Protein AF-A0A972MCV6-F1 (afdb_monomer_lite)

Structure (mmCIF, N/CA/C/O backbone):
data_AF-A0A972MCV6-F1
#
_entry.id   AF-A0A972MCV6-F1
#
loop_
_atom_site.group_PDB
_atom_site.id
_atom_site.type_symbol
_atom_site.label_atom_id
_atom_site.label_alt_id
_atom_site.label_comp_id
_atom_site.label_asym_id
_atom_site.label_entity_id
_atom_site.label_seq_id
_atom_site.pdbx_PDB_ins_code
_atom_site.Cartn_x
_atom_site.Cartn_y
_atom_site.Cartn_z
_atom_site.occupancy
_atom_site.B_iso_or_equiv
_atom_site.auth_seq_id
_atom_site.auth_comp_id
_atom_site.auth_asym_id
_atom_site.auth_atom_id
_atom_site.pdbx_PDB_model_num
ATOM 1 N N . MET A 1 1 ? -36.114 -15.690 58.632 1.00 42.78 1 MET A N 1
ATOM 2 C CA . MET A 1 1 ? -35.950 -15.654 57.166 1.00 42.78 1 MET A CA 1
ATOM 3 C C . MET A 1 1 ? -34.659 -14.897 56.903 1.00 42.7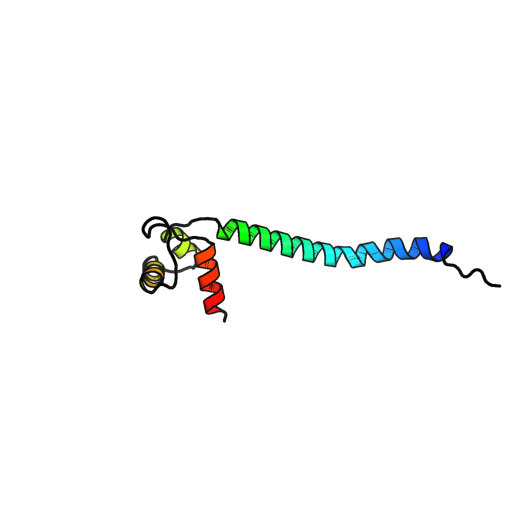8 1 MET A C 1
ATOM 5 O O . MET A 1 1 ? -34.604 -13.705 57.186 1.00 42.78 1 MET A O 1
ATOM 9 N N . GLU A 1 2 ? -33.596 -15.628 56.567 1.00 49.25 2 GLU A N 1
ATOM 10 C CA . GLU A 1 2 ? -32.243 -15.100 56.355 1.00 49.25 2 GLU A CA 1
ATOM 11 C C . GLU A 1 2 ? -32.259 -13.977 55.315 1.00 49.25 2 GLU A C 1
ATOM 13 O O . GLU A 1 2 ? -32.692 -14.170 54.181 1.00 49.25 2 GLU A O 1
ATOM 18 N N . LYS A 1 3 ? -31.789 -12.788 55.701 1.00 46.62 3 LYS A N 1
ATOM 19 C CA . LYS A 1 3 ? -31.396 -11.752 54.746 1.00 46.62 3 LYS A CA 1
ATOM 20 C C . LYS A 1 3 ? -29.957 -12.057 54.345 1.00 46.62 3 LYS A C 1
ATOM 22 O O . LYS A 1 3 ? -29.037 -11.477 54.906 1.00 46.62 3 LYS A O 1
ATOM 27 N N . THR A 1 4 ? -29.756 -13.008 53.440 1.00 49.22 4 THR A N 1
ATOM 28 C CA . THR A 1 4 ? -28.427 -13.290 52.885 1.00 49.22 4 THR A CA 1
ATOM 29 C C . THR A 1 4 ? -27.885 -12.049 52.174 1.00 49.22 4 THR A C 1
ATOM 31 O O . THR A 1 4 ? -28.360 -11.668 51.106 1.00 49.22 4 THR A O 1
ATOM 34 N N . ASP A 1 5 ? -26.942 -11.382 52.840 1.00 54.88 5 ASP A N 1
ATOM 35 C CA . ASP A 1 5 ? -25.606 -10.980 52.369 1.00 54.88 5 ASP A CA 1
ATOM 36 C C . ASP A 1 5 ? -25.416 -10.328 50.984 1.00 54.88 5 ASP A C 1
ATOM 38 O O . ASP A 1 5 ? -24.286 -10.202 50.516 1.00 54.88 5 ASP A O 1
ATOM 42 N N . LEU A 1 6 ? -26.453 -9.809 50.320 1.00 49.22 6 LEU A N 1
ATOM 43 C CA . LEU A 1 6 ? -26.255 -9.066 49.064 1.00 49.22 6 LEU A CA 1
ATOM 44 C C . LEU A 1 6 ? -25.502 -7.737 49.275 1.00 49.22 6 LEU A C 1
ATOM 46 O O . LEU A 1 6 ? -24.726 -7.304 48.422 1.00 49.22 6 LEU A O 1
ATOM 50 N N . GLU A 1 7 ? -25.716 -7.085 50.420 1.00 53.66 7 GLU A N 1
ATOM 51 C CA . GLU A 1 7 ? -25.011 -5.856 50.815 1.00 53.66 7 GLU A CA 1
ATOM 52 C C . GLU A 1 7 ? -23.550 -6.134 51.206 1.00 53.66 7 GLU A C 1
ATOM 54 O O . GLU A 1 7 ? -22.670 -5.331 50.891 1.00 53.66 7 GLU A O 1
ATOM 59 N N . ALA A 1 8 ? -23.277 -7.296 51.810 1.00 55.53 8 ALA A N 1
ATOM 60 C CA . ALA A 1 8 ? -21.937 -7.720 52.215 1.00 55.53 8 ALA A CA 1
ATOM 61 C C . ALA A 1 8 ? -21.040 -8.100 51.019 1.00 55.53 8 ALA A C 1
ATOM 63 O O . ALA A 1 8 ? -19.818 -8.028 51.120 1.00 55.53 8 ALA A O 1
ATOM 64 N N . LEU A 1 9 ? -21.631 -8.439 49.865 1.00 49.41 9 LEU A N 1
ATOM 65 C CA . LEU A 1 9 ? -20.918 -8.799 48.631 1.00 49.41 9 LEU A CA 1
ATOM 66 C C . LEU A 1 9 ? -20.492 -7.592 47.772 1.00 49.41 9 LEU A C 1
ATOM 68 O O . LEU A 1 9 ? -19.543 -7.697 46.992 1.00 49.41 9 LEU A O 1
ATOM 72 N N . LYS A 1 10 ? -21.127 -6.420 47.922 1.00 50.62 10 LYS A N 1
ATOM 73 C CA . LYS A 1 10 ? -20.789 -5.195 47.162 1.00 50.62 10 LYS A CA 1
ATOM 74 C C . LYS A 1 10 ? -19.302 -4.783 47.220 1.00 50.62 10 LYS A C 1
ATOM 76 O O . LYS A 1 10 ? -18.762 -4.435 46.163 1.00 50.62 10 LYS A O 1
ATOM 81 N N . PRO A 1 11 ? -18.606 -4.812 48.376 1.00 54.69 11 PRO A N 1
ATOM 82 C CA . PRO A 1 11 ? -17.185 -4.463 48.437 1.00 54.69 11 PRO A CA 1
ATOM 83 C C . PRO A 1 11 ? -16.256 -5.498 47.784 1.00 54.69 11 PRO A C 1
ATOM 85 O O . PRO A 1 11 ? -15.132 -5.139 47.451 1.00 54.69 11 PRO A O 1
ATOM 88 N N . PHE A 1 12 ? -16.707 -6.735 47.541 1.00 53.00 12 PHE A N 1
ATOM 89 C CA . PHE A 1 12 ? -15.905 -7.791 46.903 1.00 53.00 12 PHE A CA 1
ATOM 90 C C . PHE A 1 12 ? -16.026 -7.808 45.372 1.00 53.00 12 PHE A C 1
ATOM 92 O O . PHE A 1 12 ? -15.098 -8.224 44.682 1.00 53.00 12 PHE A O 1
ATOM 99 N N . VAL A 1 13 ? -17.127 -7.293 44.816 1.00 50.00 13 VAL A N 1
ATOM 100 C CA . VAL A 1 13 ? -17.349 -7.233 43.358 1.00 50.00 13 VAL A CA 1
ATOM 101 C C . VAL A 1 13 ? -16.522 -6.117 42.697 1.00 50.00 13 VAL A C 1
ATOM 103 O O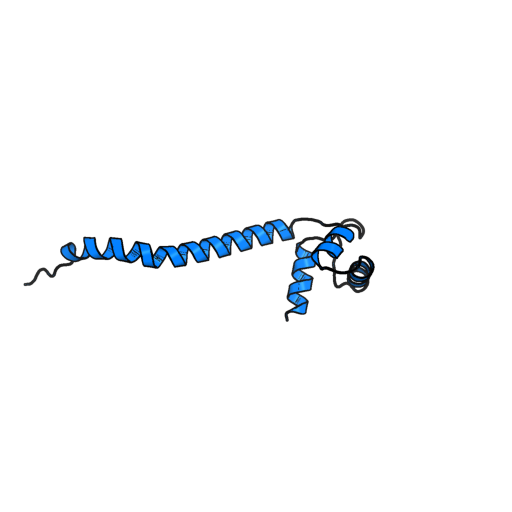 . VAL A 1 13 ? -15.957 -6.298 41.621 1.00 50.00 13 VAL A O 1
ATOM 106 N N . LYS A 1 14 ? -16.381 -4.957 43.350 1.00 48.44 14 LYS A N 1
ATOM 107 C CA . LYS A 1 14 ? -15.662 -3.787 42.800 1.00 48.44 14 LYS A CA 1
ATOM 108 C C . LYS A 1 14 ? -14.149 -4.008 42.563 1.00 48.44 14 LYS A C 1
ATOM 110 O O . LYS A 1 14 ? -13.648 -3.525 41.545 1.00 48.44 14 LYS A O 1
ATOM 115 N N . PRO A 1 15 ? -13.406 -4.700 43.453 1.00 50.88 15 PRO A N 1
ATOM 116 C CA . PRO A 1 15 ? -11.983 -4.983 43.269 1.00 50.88 15 PRO A CA 1
ATOM 117 C C . PRO A 1 15 ? -11.708 -6.079 42.237 1.00 50.88 15 PRO A C 1
ATOM 119 O O . PRO A 1 15 ? -10.676 -6.006 41.582 1.00 50.88 15 PRO A O 1
ATOM 122 N N . LEU A 1 16 ? -12.611 -7.055 42.063 1.00 50.22 16 LEU A N 1
ATOM 123 C CA . LEU A 1 16 ? -12.434 -8.159 41.107 1.00 50.22 16 LEU A CA 1
ATOM 124 C C . LEU A 1 16 ? -12.656 -7.743 39.645 1.00 50.22 16 LEU A C 1
ATOM 126 O O . LEU A 1 16 ? -12.037 -8.308 38.748 1.00 50.22 16 LEU A O 1
ATOM 130 N N . LEU A 1 17 ? -13.495 -6.735 39.393 1.00 47.69 17 LEU A N 1
ATOM 131 C CA . LEU A 1 17 ? -13.782 -6.267 38.033 1.00 47.69 17 LEU A CA 1
ATOM 132 C C . LEU A 1 17 ? -12.604 -5.481 37.421 1.00 47.69 17 LEU A C 1
ATOM 134 O O . LEU A 1 17 ? -12.308 -5.636 36.241 1.00 47.69 17 LEU A O 1
ATOM 138 N N . LYS A 1 18 ? -11.865 -4.683 38.205 1.00 50.06 18 LYS A N 1
ATOM 139 C CA . LYS A 1 18 ? -10.718 -3.898 37.696 1.00 50.06 18 LYS A CA 1
ATOM 140 C C . LYS A 1 18 ? -9.611 -4.735 37.019 1.00 50.06 18 LYS A C 1
ATOM 142 O O . LYS A 1 18 ? -9.224 -4.367 35.911 1.00 50.06 18 LYS A O 1
ATOM 147 N N . PRO A 1 19 ? -9.087 -5.822 37.620 1.00 51.38 19 PRO A N 1
ATOM 148 C CA . PRO A 1 19 ? -8.040 -6.631 37.001 1.00 51.38 19 PRO A CA 1
ATOM 149 C C . PRO A 1 19 ? -8.561 -7.527 35.872 1.00 51.38 19 PRO A C 1
ATOM 151 O O . PRO A 1 19 ? -7.779 -7.873 34.995 1.00 51.38 19 PRO A O 1
ATOM 154 N N . LEU A 1 20 ? -9.855 -7.872 35.856 1.00 51.84 20 LEU A N 1
ATOM 155 C CA . LEU A 1 20 ? -10.440 -8.701 34.797 1.00 51.84 20 LEU A CA 1
ATOM 156 C C . LEU A 1 20 ? -10.769 -7.885 33.532 1.00 51.84 20 LEU A C 1
ATOM 158 O O . LEU A 1 20 ? -10.610 -8.382 32.422 1.00 51.84 20 LEU A O 1
ATOM 162 N N . PHE A 1 21 ? -11.160 -6.612 33.682 1.00 50.78 21 PHE A N 1
ATOM 163 C CA . PHE A 1 21 ? -11.452 -5.721 32.553 1.00 50.78 21 PHE A CA 1
ATOM 164 C C . PHE A 1 21 ? -10.231 -4.984 32.001 1.00 50.78 21 PHE A C 1
ATOM 166 O O . PHE A 1 21 ? -10.239 -4.624 30.830 1.00 50.78 21 PHE A O 1
ATOM 173 N N . ALA A 1 22 ? -9.181 -4.747 32.792 1.00 59.81 22 ALA A N 1
ATOM 174 C CA . ALA A 1 22 ? -8.014 -4.003 32.313 1.00 59.81 22 ALA A CA 1
ATOM 175 C C . ALA A 1 22 ? -7.294 -4.673 31.119 1.00 59.81 22 ALA A C 1
ATOM 177 O O . ALA A 1 22 ? -6.957 -3.952 30.180 1.00 59.81 22 ALA A O 1
ATOM 178 N N . PRO A 1 23 ? -7.090 -6.007 31.086 1.00 60.47 23 PRO A N 1
ATOM 179 C CA . PRO A 1 23 ? -6.525 -6.684 29.920 1.00 60.47 23 PRO A CA 1
ATOM 180 C C . PRO A 1 23 ? -7.446 -6.600 28.701 1.00 60.47 23 PRO A C 1
ATOM 182 O O . PRO A 1 23 ? -6.981 -6.247 27.627 1.00 60.47 23 PRO A O 1
ATOM 185 N N . ILE A 1 24 ? -8.749 -6.838 28.880 1.00 65.94 24 ILE A N 1
ATOM 186 C CA . ILE A 1 24 ? -9.743 -6.805 27.794 1.00 65.94 24 ILE A CA 1
ATOM 187 C C . ILE A 1 24 ? -9.822 -5.401 27.183 1.00 65.94 24 ILE A C 1
ATOM 189 O O . ILE A 1 24 ? -9.690 -5.244 25.978 1.00 65.94 24 ILE A O 1
ATOM 193 N N . ILE A 1 25 ? -9.947 -4.366 28.018 1.00 61.16 25 ILE A N 1
ATOM 194 C CA . ILE A 1 25 ? -9.973 -2.966 27.575 1.00 61.16 25 ILE A CA 1
ATOM 195 C C . ILE A 1 25 ? -8.657 -2.596 26.880 1.00 61.16 25 ILE A C 1
ATOM 197 O O . ILE A 1 25 ? -8.672 -1.889 25.878 1.00 61.16 25 ILE A O 1
ATOM 201 N N . LYS A 1 26 ? -7.513 -3.071 27.385 1.00 61.06 26 LYS A N 1
ATOM 202 C CA . LYS A 1 26 ? -6.206 -2.802 26.778 1.00 61.06 26 LYS A CA 1
ATOM 203 C C . LYS A 1 26 ? -6.077 -3.439 25.395 1.00 61.06 26 LYS A C 1
ATOM 205 O O . LYS A 1 26 ? -5.564 -2.778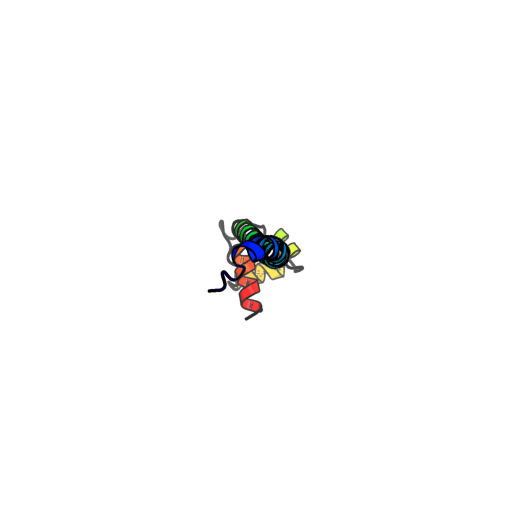 24.500 1.00 61.06 26 LYS A O 1
ATOM 210 N N . GLU A 1 27 ? -6.522 -4.680 25.224 1.00 67.06 27 GLU A N 1
ATOM 211 C CA . GLU A 1 27 ? -6.521 -5.350 23.919 1.00 67.06 27 GLU A CA 1
ATOM 212 C C . GLU A 1 27 ? -7.498 -4.671 22.949 1.00 67.06 27 GLU A C 1
ATOM 214 O O . GLU A 1 27 ? -7.080 -4.291 21.861 1.00 67.06 27 GLU A O 1
ATOM 219 N N . SER A 1 28 ? -8.728 -4.352 23.366 1.00 60.75 28 SER A N 1
ATOM 220 C CA . SER A 1 28 ? -9.678 -3.626 22.508 1.00 60.75 28 SER A CA 1
ATOM 221 C C . SER A 1 28 ? -9.184 -2.229 22.108 1.00 60.75 28 SER A C 1
ATOM 223 O O . SER A 1 28 ? -9.369 -1.807 20.971 1.00 60.75 28 SER A O 1
ATOM 225 N N . ILE A 1 29 ? -8.518 -1.495 23.008 1.00 64.69 29 ILE A N 1
ATOM 226 C CA . ILE A 1 29 ? -7.903 -0.201 22.666 1.00 64.69 29 ILE A CA 1
ATOM 227 C C . ILE A 1 29 ? -6.765 -0.389 21.656 1.00 64.69 29 ILE A C 1
ATOM 229 O O . ILE A 1 29 ? -6.637 0.423 20.745 1.00 64.69 29 ILE A O 1
ATOM 233 N N . LYS A 1 30 ? -5.941 -1.438 21.790 1.00 62.06 30 LYS A N 1
ATOM 234 C CA . LYS A 1 30 ? -4.886 -1.730 20.809 1.00 62.06 30 LYS A CA 1
ATOM 235 C C . LYS A 1 30 ? -5.468 -2.056 19.440 1.00 62.06 30 LYS A C 1
ATOM 237 O O . LYS A 1 30 ? -4.967 -1.524 18.462 1.00 62.06 30 LYS A O 1
ATOM 242 N N . GLU A 1 31 ? -6.506 -2.886 19.371 1.00 69.94 31 GLU A N 1
ATOM 243 C CA . GLU A 1 31 ? -7.181 -3.228 18.113 1.00 69.94 31 GLU A CA 1
ATOM 244 C C . GLU A 1 31 ? -7.709 -1.973 17.414 1.00 69.94 31 GLU A C 1
ATOM 246 O O . GLU A 1 31 ? -7.403 -1.746 16.247 1.00 69.94 31 GLU A O 1
ATOM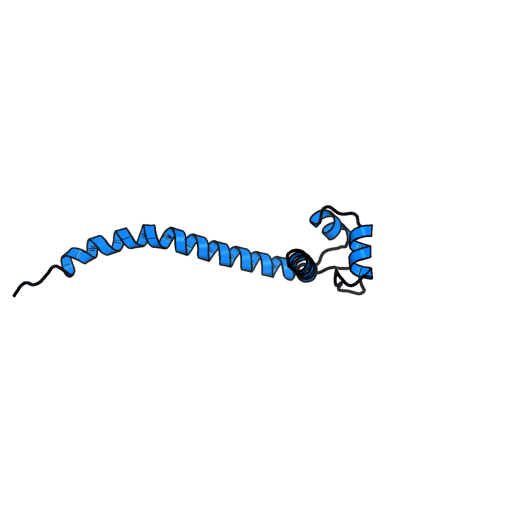 251 N N . VAL A 1 32 ? -8.399 -1.098 18.154 1.00 73.25 32 VAL A N 1
ATOM 252 C CA . VAL A 1 32 ? -8.898 0.177 17.619 1.00 73.25 32 VAL A CA 1
ATOM 253 C C . VAL A 1 32 ? -7.752 1.089 17.172 1.00 73.25 32 VAL A C 1
ATOM 255 O O . VAL A 1 32 ? -7.845 1.726 16.126 1.00 73.25 32 VAL A O 1
ATOM 258 N N . LEU A 1 33 ? -6.653 1.170 17.930 1.00 64.75 33 LEU A N 1
ATOM 259 C CA . LEU A 1 33 ? -5.484 1.963 17.533 1.00 64.75 33 LEU A CA 1
ATOM 260 C C . LEU A 1 33 ? -4.832 1.419 16.256 1.00 64.75 33 LEU A C 1
ATOM 262 O O . LEU A 1 33 ? -4.527 2.212 15.368 1.00 64.75 33 LEU A O 1
ATOM 266 N N . LEU A 1 34 ? -4.675 0.098 16.138 1.00 77.50 34 LEU A N 1
ATOM 267 C CA . LEU A 1 34 ? -4.158 -0.558 14.935 1.00 77.50 34 LEU A CA 1
ATOM 268 C C . LEU A 1 34 ? -5.073 -0.313 13.731 1.00 77.50 34 LEU A C 1
ATOM 270 O O . LEU A 1 34 ? -4.588 -0.049 12.634 1.00 77.50 34 LEU A O 1
ATOM 274 N N . GLU A 1 35 ? -6.390 -0.349 13.928 1.00 78.00 35 GLU A N 1
ATOM 275 C CA . GLU A 1 35 ? -7.365 -0.058 12.878 1.00 78.00 35 GLU A CA 1
ATOM 276 C C . GLU A 1 35 ? -7.297 1.409 12.426 1.00 78.00 35 GLU A C 1
ATOM 278 O O . GLU A 1 35 ? -7.270 1.686 11.228 1.00 78.00 35 GLU A O 1
ATOM 283 N N . ILE A 1 36 ? -7.165 2.353 13.363 1.00 81.38 36 ILE A N 1
ATOM 284 C CA . ILE A 1 36 ? -6.969 3.777 13.053 1.00 81.38 36 ILE A CA 1
ATOM 285 C C . ILE A 1 36 ? -5.643 4.003 12.315 1.00 81.38 36 ILE A C 1
ATOM 287 O O . ILE A 1 36 ? -5.582 4.800 11.376 1.00 81.38 36 ILE A O 1
ATOM 291 N N . GLU A 1 37 ? -4.561 3.345 12.733 1.00 85.69 37 GLU A N 1
ATOM 292 C CA . GLU A 1 37 ? -3.262 3.427 12.060 1.00 85.69 37 GLU A CA 1
ATOM 293 C C . GLU A 1 37 ? -3.328 2.846 10.649 1.00 85.69 37 GLU A C 1
ATOM 295 O O . GLU A 1 37 ? -2.845 3.484 9.710 1.00 85.69 37 GLU A O 1
ATOM 300 N N . LYS A 1 38 ? -4.009 1.709 10.475 1.00 82.94 38 LYS A N 1
ATOM 301 C CA . LYS A 1 38 ? -4.296 1.121 9.166 1.00 82.94 38 LYS A CA 1
ATOM 302 C C . LYS A 1 38 ? -5.088 2.089 8.294 1.00 82.94 38 LYS A C 1
ATOM 304 O O . LYS A 1 38 ? -4.684 2.358 7.169 1.00 82.94 38 LYS A O 1
ATOM 309 N N . GLU A 1 39 ? -6.163 2.681 8.808 1.00 86.38 39 GLU A N 1
ATOM 310 C CA . GLU A 1 39 ? -6.982 3.634 8.054 1.00 86.38 39 GLU A CA 1
ATOM 311 C C . GLU A 1 39 ? -6.172 4.874 7.635 1.00 86.38 39 GLU A C 1
ATOM 313 O O . GLU A 1 39 ? -6.283 5.357 6.503 1.00 86.38 39 GLU A O 1
ATOM 318 N N . LYS A 1 40 ? -5.315 5.385 8.528 1.00 87.75 40 LYS A N 1
ATOM 319 C CA . LYS A 1 40 ? -4.394 6.489 8.222 1.00 87.75 40 LYS A CA 1
ATOM 320 C C . LYS A 1 40 ? -3.359 6.098 7.175 1.00 87.75 40 LYS A C 1
ATOM 322 O O . LYS A 1 40 ? -3.057 6.914 6.307 1.00 87.75 40 LYS A O 1
ATOM 327 N N . PHE A 1 41 ? -2.798 4.895 7.253 1.00 89.69 41 PHE A N 1
ATOM 328 C CA . PHE A 1 41 ? -1.859 4.378 6.261 1.00 89.69 41 PHE A CA 1
ATOM 329 C C . PHE A 1 41 ? -2.531 4.236 4.894 1.00 89.69 41 PHE A C 1
ATOM 331 O O . PHE A 1 41 ? -2.009 4.725 3.896 1.00 89.69 41 PHE A O 1
ATOM 338 N N . GLU A 1 42 ? -3.731 3.655 4.843 1.00 90.88 42 GLU A N 1
ATOM 339 C CA . GLU A 1 42 ? -4.443 3.397 3.593 1.00 90.88 42 GLU A CA 1
ATOM 340 C C . GLU A 1 42 ? -4.751 4.664 2.783 1.00 90.88 42 GLU A C 1
ATOM 342 O O . GLU A 1 42 ? -4.792 4.615 1.549 1.00 90.88 42 GLU A O 1
ATOM 347 N N . LYS A 1 43 ? -4.943 5.794 3.473 1.00 89.94 43 LYS A N 1
ATOM 348 C CA . LYS A 1 43 ? -5.208 7.113 2.878 1.00 89.94 43 LYS A CA 1
ATOM 349 C C . LYS A 1 43 ? -3.952 7.839 2.388 1.00 89.94 43 LYS A C 1
ATOM 351 O O . LYS A 1 43 ? -4.084 8.822 1.661 1.00 89.94 43 LYS A O 1
ATOM 356 N N . GLN A 1 44 ? -2.758 7.398 2.780 1.00 92.25 44 GLN A N 1
ATOM 357 C CA . GLN A 1 44 ? -1.506 7.997 2.322 1.00 92.25 44 GLN A CA 1
ATOM 358 C C . GLN A 1 44 ? -1.170 7.560 0.897 1.00 92.25 44 GLN A C 1
ATOM 360 O O . GLN A 1 44 ? -1.606 6.509 0.419 1.00 92.25 44 GLN A O 1
ATOM 365 N N . THR A 1 45 ? -0.385 8.388 0.213 1.00 93.88 45 THR A N 1
ATOM 366 C CA . THR A 1 45 ? 0.167 8.101 -1.107 1.00 93.88 45 THR A CA 1
ATOM 367 C C . THR A 1 45 ? 1.683 8.066 -1.041 1.00 93.88 45 THR A C 1
ATOM 369 O O . THR A 1 45 ? 2.307 8.869 -0.356 1.00 93.88 45 THR A O 1
ATOM 372 N N . PHE A 1 46 ? 2.257 7.137 -1.793 1.00 94.00 46 PHE A N 1
ATOM 373 C CA . PHE A 1 46 ? 3.679 6.846 -1.815 1.00 94.00 46 PHE A CA 1
ATOM 374 C C . PHE A 1 46 ? 4.176 6.820 -3.256 1.00 94.00 46 PHE A C 1
ATOM 376 O O . PHE A 1 46 ? 3.478 6.400 -4.184 1.00 94.00 46 PHE A O 1
ATOM 383 N N . THR A 1 47 ? 5.401 7.271 -3.457 1.00 95.12 47 THR A N 1
ATOM 384 C CA . THR A 1 47 ? 6.139 7.104 -4.703 1.00 95.12 47 THR A CA 1
ATOM 385 C C . THR A 1 47 ? 6.576 5.650 -4.871 1.00 95.12 47 THR A C 1
ATOM 387 O O . THR A 1 47 ? 6.703 4.889 -3.912 1.00 95.12 47 THR A O 1
ATOM 390 N N . LYS A 1 48 ? 6.888 5.253 -6.108 1.00 94.44 48 LYS A N 1
ATOM 391 C CA . LYS A 1 48 ? 7.454 3.922 -6.390 1.00 94.44 48 LYS A CA 1
ATOM 392 C C . LYS A 1 48 ? 8.728 3.618 -5.591 1.00 94.44 48 LYS A C 1
ATOM 394 O O . LYS A 1 48 ? 8.958 2.459 -5.264 1.00 94.44 48 LYS A O 1
ATOM 399 N N . THR A 1 49 ? 9.546 4.631 -5.301 1.00 94.75 49 THR A N 1
ATOM 400 C CA . THR A 1 49 ? 10.778 4.474 -4.515 1.00 94.75 49 THR A CA 1
ATOM 401 C C . THR A 1 49 ? 10.460 4.145 -3.062 1.00 94.75 49 THR A C 1
ATOM 403 O O . THR A 1 49 ? 10.961 3.149 -2.556 1.00 94.75 49 THR A O 1
ATOM 406 N N . GLU A 1 50 ? 9.558 4.899 -2.431 1.00 95.12 50 GLU A N 1
ATOM 407 C CA . GLU A 1 50 ? 9.135 4.640 -1.047 1.00 95.12 50 GLU A CA 1
ATOM 408 C C . GLU A 1 50 ? 8.495 3.253 -0.914 1.00 95.12 50 GLU A C 1
ATOM 410 O O . GLU A 1 50 ? 8.804 2.509 0.011 1.00 95.12 50 GLU A O 1
ATOM 415 N N . VAL A 1 51 ? 7.664 2.844 -1.880 1.00 94.19 51 VAL A N 1
ATOM 416 C CA . VAL A 1 51 ? 7.089 1.489 -1.886 1.00 94.19 51 VAL A CA 1
ATOM 417 C C . VAL A 1 51 ? 8.166 0.414 -2.045 1.00 94.19 51 VAL A C 1
ATOM 419 O O . VAL A 1 51 ? 8.106 -0.616 -1.379 1.00 94.19 51 VAL A O 1
ATOM 422 N N . ALA A 1 52 ? 9.174 0.637 -2.890 1.00 93.69 52 ALA A N 1
ATOM 423 C CA . ALA A 1 52 ? 10.282 -0.303 -3.046 1.00 93.69 52 ALA A CA 1
ATOM 424 C C . ALA A 1 52 ? 11.054 -0.493 -1.728 1.00 93.69 52 ALA A C 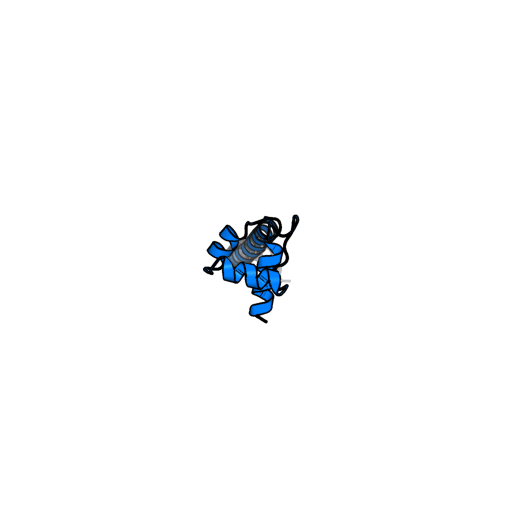1
ATOM 426 O O . ALA A 1 52 ? 11.366 -1.628 -1.363 1.00 93.69 52 ALA A O 1
ATOM 427 N N . GLU A 1 53 ? 11.287 0.596 -0.992 1.00 92.81 53 GLU A N 1
ATOM 428 C CA . GLU A 1 53 ? 11.906 0.574 0.336 1.00 92.81 53 GLU A CA 1
ATOM 429 C C . GLU A 1 53 ? 11.033 -0.174 1.354 1.00 92.81 53 GLU A C 1
ATOM 431 O O . GLU A 1 53 ? 11.523 -1.095 2.007 1.00 92.81 53 GLU A O 1
ATOM 436 N N . MET A 1 54 ? 9.732 0.136 1.431 1.00 91.88 54 MET A N 1
ATOM 437 C CA . MET A 1 54 ? 8.789 -0.534 2.342 1.00 91.88 54 MET A CA 1
ATOM 438 C C . MET A 1 54 ? 8.715 -2.044 2.111 1.00 91.88 54 MET A C 1
ATOM 440 O O . MET A 1 54 ? 8.670 -2.823 3.059 1.00 91.88 54 MET A O 1
ATOM 444 N N . MET A 1 55 ? 8.711 -2.468 0.846 1.00 90.06 55 MET A N 1
ATOM 445 C CA . MET A 1 55 ? 8.619 -3.882 0.479 1.00 90.06 55 MET A CA 1
ATOM 446 C C . MET A 1 55 ? 9.966 -4.613 0.557 1.00 90.06 55 MET A C 1
ATOM 448 O O . MET A 1 55 ? 10.006 -5.833 0.371 1.00 90.06 55 MET A O 1
ATOM 452 N N . ASN A 1 56 ? 11.067 -3.886 0.778 1.00 91.19 56 ASN A N 1
ATOM 453 C CA . ASN A 1 56 ? 12.432 -4.380 0.624 1.00 91.19 56 ASN A CA 1
ATOM 454 C C . ASN A 1 56 ? 12.641 -5.070 -0.746 1.00 91.19 56 ASN A C 1
ATOM 456 O O . ASN A 1 56 ? 13.070 -6.225 -0.847 1.00 91.19 56 ASN A O 1
ATOM 460 N N . LYS A 1 57 ? 12.250 -4.376 -1.824 1.00 93.81 57 LYS A N 1
ATOM 461 C CA . LYS A 1 57 ? 12.342 -4.827 -3.225 1.00 93.81 57 LYS A CA 1
ATOM 462 C C . LYS A 1 57 ? 12.964 -3.741 -4.105 1.00 93.81 57 LYS A C 1
ATOM 464 O O . LYS A 1 57 ? 13.179 -2.614 -3.683 1.00 93.81 57 LYS A O 1
ATOM 469 N N . SER A 1 58 ? 13.259 -4.076 -5.361 1.00 96.00 58 SER A N 1
ATOM 470 C CA . SER A 1 58 ? 13.774 -3.097 -6.324 1.00 96.00 58 SER A CA 1
ATOM 471 C C . SER A 1 58 ? 12.657 -2.240 -6.928 1.00 96.00 58 SER A C 1
ATOM 473 O O . SER A 1 58 ? 11.519 -2.684 -7.084 1.00 96.00 58 SER A O 1
ATOM 475 N N . TYR A 1 59 ? 13.004 -1.034 -7.382 1.00 94.50 59 TYR A N 1
ATOM 476 C CA . TYR A 1 59 ? 12.099 -0.166 -8.147 1.00 94.50 59 TYR A CA 1
ATOM 477 C C . TYR A 1 59 ? 11.475 -0.880 -9.364 1.00 94.50 59 TYR A C 1
ATOM 479 O O . TYR A 1 59 ? 10.290 -0.718 -9.672 1.00 94.50 59 TYR A O 1
ATOM 487 N N . ASN A 1 60 ? 12.266 -1.714 -10.047 1.00 96.69 60 ASN A N 1
ATOM 488 C CA . ASN A 1 60 ? 11.815 -2.483 -11.208 1.00 96.69 60 ASN A CA 1
ATOM 489 C C . ASN A 1 60 ? 10.795 -3.559 -10.825 1.00 96.69 60 ASN A C 1
ATOM 491 O O . ASN A 1 60 ? 9.868 -3.816 -11.591 1.00 96.69 60 ASN A O 1
ATOM 495 N N . TYR A 1 61 ? 10.932 -4.156 -9.639 1.00 94.31 61 TYR A N 1
ATOM 496 C CA . TYR A 1 61 ? 9.940 -5.085 -9.108 1.00 94.31 61 TYR A CA 1
ATOM 497 C C . TYR A 1 61 ? 8.593 -4.382 -8.901 1.00 94.31 61 TYR A C 1
ATOM 499 O O . TYR A 1 61 ? 7.584 -4.838 -9.434 1.00 94.31 61 TYR A O 1
ATOM 507 N N . VAL A 1 62 ? 8.584 -3.220 -8.236 1.00 94.25 62 VAL A N 1
ATOM 508 C CA . VAL A 1 62 ? 7.363 -2.412 -8.041 1.00 94.25 62 VAL A CA 1
ATOM 509 C C . VAL A 1 62 ? 6.754 -1.993 -9.383 1.00 94.25 62 VAL A C 1
ATOM 511 O O . VAL A 1 62 ? 5.549 -2.114 -9.590 1.00 94.25 62 VAL A O 1
ATOM 514 N N . THR A 1 63 ? 7.585 -1.586 -10.346 1.00 94.94 63 THR A N 1
ATOM 515 C CA . THR A 1 63 ? 7.131 -1.269 -11.710 1.00 94.94 63 THR A CA 1
ATOM 516 C C . THR A 1 63 ? 6.491 -2.481 -12.394 1.00 94.94 63 THR A C 1
ATOM 518 O O . THR A 1 63 ? 5.442 -2.351 -13.022 1.00 94.94 63 THR A O 1
ATOM 521 N N . SER A 1 64 ? 7.070 -3.676 -12.242 1.00 95.44 64 SER A N 1
ATOM 522 C CA . SER A 1 64 ? 6.469 -4.903 -12.766 1.00 95.44 64 SER A CA 1
ATOM 523 C C . SER A 1 64 ? 5.129 -5.222 -12.106 1.00 95.44 64 SER A C 1
ATOM 525 O O . SER A 1 64 ? 4.263 -5.758 -12.794 1.00 95.44 64 SER A O 1
ATOM 527 N N . LEU A 1 65 ? 4.957 -4.958 -10.808 1.00 93.75 65 LEU A N 1
ATOM 528 C CA . LEU A 1 65 ? 3.678 -5.178 -10.130 1.00 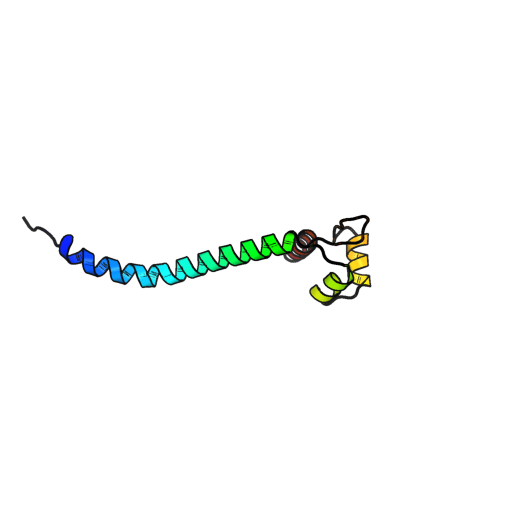93.75 65 LEU A CA 1
ATOM 529 C C . LEU A 1 65 ? 2.593 -4.254 -10.685 1.00 93.75 65 LEU A C 1
ATOM 531 O O . LEU A 1 65 ? 1.493 -4.720 -10.967 1.00 93.75 65 LEU A O 1
ATOM 535 N N . ILE A 1 66 ? 2.924 -2.982 -10.918 1.00 93.94 66 ILE A N 1
ATOM 536 C CA . ILE A 1 66 ? 2.007 -2.019 -11.539 1.00 93.94 66 ILE A CA 1
ATOM 537 C C . ILE A 1 66 ? 1.635 -2.461 -12.958 1.00 93.94 66 ILE A C 1
ATOM 539 O O . ILE A 1 66 ? 0.457 -2.560 -13.285 1.00 93.94 66 ILE A O 1
ATOM 543 N N . ASN A 1 67 ? 2.625 -2.797 -13.791 1.00 93.62 67 ASN A N 1
ATOM 544 C CA . ASN A 1 67 ? 2.387 -3.188 -15.185 1.00 93.62 67 ASN A CA 1
ATOM 545 C C . ASN A 1 67 ? 1.546 -4.466 -15.318 1.00 93.62 67 ASN A C 1
ATOM 547 O O . ASN A 1 67 ? 0.839 -4.636 -16.307 1.00 93.62 67 ASN A O 1
ATOM 551 N N . LYS A 1 68 ? 1.635 -5.372 -14.338 1.00 92.06 68 LYS A N 1
ATOM 552 C CA . LYS A 1 68 ? 0.826 -6.596 -14.277 1.00 92.06 68 LYS A CA 1
ATOM 553 C C . LYS A 1 68 ? -0.545 -6.384 -13.621 1.00 92.06 68 LYS A C 1
ATOM 555 O O . LYS A 1 68 ? -1.330 -7.322 -13.583 1.00 92.06 68 LYS A O 1
ATOM 560 N N . GLY A 1 69 ? -0.831 -5.183 -13.114 1.00 90.12 69 GLY A N 1
ATOM 561 C CA . GLY A 1 69 ? -2.100 -4.835 -12.471 1.00 90.12 69 GLY A CA 1
ATOM 562 C C . GLY A 1 69 ? -2.215 -5.214 -10.991 1.00 90.12 69 GLY A C 1
ATOM 563 O O . GLY A 1 69 ? -3.271 -4.990 -10.411 1.00 90.12 69 GLY A O 1
ATOM 564 N N . TYR A 1 70 ? -1.151 -5.737 -10.369 1.00 90.75 70 TYR A N 1
ATOM 565 C CA . TYR A 1 70 ? -1.148 -6.125 -8.950 1.00 90.75 70 TYR A CA 1
ATOM 566 C C . TYR A 1 70 ? -1.103 -4.923 -8.001 1.00 90.75 70 TYR A C 1
ATOM 568 O O . TYR A 1 70 ? -1.691 -4.958 -6.928 1.00 90.75 70 TYR A O 1
ATOM 576 N N . LEU A 1 71 ? -0.409 -3.846 -8.384 1.00 91.44 71 LEU A N 1
ATOM 577 C CA . LEU A 1 71 ? -0.411 -2.590 -7.630 1.00 91.44 71 LEU A CA 1
ATOM 578 C C . LEU A 1 71 ? -1.128 -1.506 -8.426 1.00 91.44 71 LEU A C 1
ATOM 580 O O . LEU A 1 71 ? -0.660 -1.076 -9.482 1.00 91.44 71 LEU A O 1
ATOM 584 N N . LYS A 1 72 ? -2.257 -1.035 -7.894 1.00 90.19 72 LYS A N 1
ATOM 585 C CA . LYS A 1 72 ? -3.010 0.082 -8.471 1.00 90.19 72 LYS A CA 1
ATOM 586 C C . LYS A 1 72 ? -2.309 1.402 -8.165 1.00 90.19 72 LYS A C 1
ATOM 588 O O . LYS A 1 72 ? -1.858 1.646 -7.046 1.00 90.19 72 LYS A O 1
ATOM 593 N N . THR A 1 73 ? -2.276 2.280 -9.157 1.00 91.44 73 THR A N 1
ATOM 594 C CA . THR A 1 73 ? -1.697 3.621 -9.041 1.00 91.44 73 THR A CA 1
ATOM 595 C C . THR A 1 73 ? -2.763 4.704 -9.121 1.00 91.44 73 THR A C 1
ATOM 597 O O . THR A 1 73 ? -3.775 4.538 -9.799 1.00 91.44 73 THR A O 1
ATOM 600 N N . THR A 1 74 ? -2.494 5.850 -8.509 1.00 85.69 74 THR A N 1
ATOM 601 C CA . THR A 1 74 ? -3.260 7.090 -8.660 1.00 85.69 74 THR A CA 1
ATOM 602 C C . THR A 1 74 ? -2.415 8.156 -9.366 1.00 85.69 74 THR A C 1
ATOM 604 O O . THR A 1 74 ? -1.201 7.992 -9.526 1.00 85.69 74 THR A O 1
ATOM 607 N N . LEU A 1 75 ? -3.063 9.241 -9.816 1.00 77.38 75 LEU A N 1
ATOM 608 C CA . LEU A 1 75 ? -2.426 10.399 -10.467 1.00 77.38 75 LEU A CA 1
ATOM 609 C C . LEU A 1 75 ? -1.499 9.999 -11.631 1.00 77.38 75 LEU A C 1
ATOM 611 O O . LEU A 1 75 ? -0.274 10.054 -11.516 1.00 77.38 75 LEU A O 1
ATOM 615 N N . ASP A 1 76 ? -2.094 9.573 -12.748 1.00 76.06 76 ASP A N 1
ATOM 616 C CA . ASP A 1 76 ? -1.392 9.225 -13.996 1.00 76.06 76 ASP A CA 1
ATOM 617 C C . ASP A 1 76 ? -0.233 8.221 -13.821 1.00 76.06 76 ASP A C 1
ATOM 619 O O . ASP A 1 76 ? 0.816 8.337 -14.455 1.00 76.06 76 ASP A O 1
ATOM 623 N N . GLY A 1 77 ? -0.383 7.240 -12.925 1.00 72.06 77 GLY A N 1
ATOM 624 C CA . GLY A 1 77 ? 0.619 6.183 -12.730 1.00 72.06 77 GLY A CA 1
ATOM 625 C C . GLY A 1 77 ? 1.805 6.558 -11.836 1.00 72.06 77 GLY A C 1
ATOM 626 O O . GLY A 1 77 ? 2.800 5.828 -11.796 1.00 72.06 77 GLY A O 1
ATOM 627 N N . LYS A 1 78 ? 1.743 7.701 -11.141 1.00 82.44 78 LYS A N 1
ATOM 628 C CA . LYS A 1 78 ? 2.886 8.235 -10.383 1.00 82.44 78 LYS A CA 1
ATOM 629 C C . LYS A 1 78 ? 2.910 7.804 -8.923 1.00 82.44 78 LYS A C 1
ATOM 631 O O . LYS A 1 78 ? 4.000 7.577 -8.398 1.00 82.44 78 LYS A O 1
ATOM 636 N N . LEU A 1 79 ? 1.745 7.701 -8.285 1.00 92.75 79 LEU A N 1
ATOM 637 C CA . LEU A 1 79 ? 1.630 7.400 -6.859 1.00 92.75 79 LEU A CA 1
ATOM 638 C C . LEU A 1 79 ? 0.882 6.090 -6.619 1.00 92.75 79 LEU A C 1
ATOM 640 O O . LEU A 1 79 ? 0.073 5.661 -7.435 1.00 92.75 79 LEU A O 1
ATOM 644 N N . ILE A 1 80 ? 1.155 5.466 -5.481 1.00 93.94 80 ILE A N 1
ATOM 645 C CA . ILE A 1 80 ? 0.539 4.227 -5.008 1.00 93.94 80 ILE A CA 1
ATOM 646 C C . ILE A 1 80 ? -0.082 4.540 -3.646 1.00 93.94 80 ILE A C 1
ATOM 648 O O . ILE A 1 80 ? 0.568 5.154 -2.803 1.00 93.94 80 ILE A O 1
ATOM 652 N N . THR A 1 81 ? -1.341 4.172 -3.418 1.00 93.62 81 THR A N 1
ATOM 653 C CA . THR A 1 81 ? -1.980 4.392 -2.110 1.00 93.62 81 THR A CA 1
ATOM 654 C C . THR A 1 81 ? -1.568 3.312 -1.117 1.00 93.62 81 THR A C 1
ATOM 656 O O . THR A 1 81 ? -1.351 2.163 -1.506 1.00 93.62 81 THR A O 1
ATOM 659 N N . GLY A 1 82 ? -1.546 3.636 0.178 1.00 91.56 82 GLY A N 1
ATOM 660 C CA . GLY A 1 82 ? -1.376 2.624 1.225 1.00 91.56 82 GLY A CA 1
ATOM 661 C C . GLY A 1 82 ? -2.427 1.516 1.130 1.00 91.56 82 GLY A C 1
ATOM 662 O O . GLY A 1 82 ? -2.117 0.351 1.363 1.00 91.56 82 GLY A O 1
ATOM 663 N N . ARG A 1 83 ? -3.648 1.846 0.677 1.00 93.31 83 ARG A N 1
ATOM 664 C CA . ARG A 1 83 ? -4.687 0.851 0.388 1.00 93.31 83 ARG A CA 1
ATOM 665 C C . ARG A 1 83 ? -4.243 -0.165 -0.659 1.00 93.31 83 ARG A C 1
ATOM 667 O O . ARG A 1 83 ? -4.392 -1.353 -0.417 1.00 93.31 83 ARG A O 1
ATOM 674 N N . ALA A 1 84 ? -3.686 0.277 -1.786 1.00 93.12 84 ALA A N 1
ATOM 675 C CA . ALA A 1 84 ? -3.231 -0.633 -2.838 1.00 93.12 84 ALA A CA 1
ATOM 676 C C . ALA A 1 84 ? -2.101 -1.558 -2.351 1.00 93.12 84 ALA A C 1
ATOM 678 O O . ALA A 1 84 ? -2.065 -2.729 -2.715 1.00 93.12 84 ALA A O 1
ATOM 679 N N . ILE A 1 85 ? -1.209 -1.050 -1.494 1.00 93.38 85 ILE A N 1
ATOM 680 C CA . ILE A 1 85 ? -0.143 -1.849 -0.870 1.00 93.38 85 ILE A CA 1
ATOM 681 C C . ILE A 1 85 ? -0.750 -2.905 0.064 1.00 93.38 85 ILE A C 1
ATOM 683 O O . ILE A 1 85 ? -0.395 -4.077 -0.012 1.00 93.38 85 ILE A O 1
ATOM 687 N N . ASN A 1 86 ? -1.689 -2.501 0.920 1.00 91.31 86 ASN A N 1
ATOM 688 C CA . ASN A 1 86 ? -2.377 -3.387 1.856 1.00 91.31 86 ASN A CA 1
ATOM 689 C C . ASN A 1 86 ? -3.221 -4.456 1.136 1.00 91.31 86 ASN A C 1
ATOM 691 O O . ASN A 1 86 ? -3.187 -5.613 1.536 1.00 91.31 86 ASN A O 1
ATOM 695 N N . GLU A 1 87 ? -3.934 -4.107 0.058 1.00 90.62 87 GLU A N 1
ATOM 696 C CA . GLU A 1 87 ? -4.640 -5.070 -0.808 1.00 90.62 87 GLU A CA 1
ATOM 697 C C . GLU A 1 87 ? -3.672 -6.139 -1.344 1.00 90.62 87 GLU A C 1
ATOM 699 O O . GLU A 1 87 ? -3.913 -7.326 -1.147 1.00 90.62 87 GLU A O 1
ATOM 704 N N . TYR A 1 88 ? -2.535 -5.726 -1.916 1.00 90.56 88 TYR A N 1
ATOM 705 C CA . TYR A 1 88 ? -1.523 -6.644 -2.452 1.00 90.56 88 TYR A CA 1
ATOM 706 C C . TYR A 1 88 ? -0.983 -7.631 -1.404 1.00 90.56 88 TYR A C 1
ATOM 708 O O . TYR A 1 88 ? -0.838 -8.814 -1.698 1.00 90.56 88 TYR A O 1
ATOM 716 N N . TYR A 1 89 ? -0.691 -7.178 -0.181 1.00 86.31 89 TYR A N 1
ATOM 717 C CA . TYR A 1 89 ? -0.204 -8.078 0.872 1.00 86.31 89 TYR A CA 1
ATOM 718 C C . TYR A 1 89 ? -1.270 -9.078 1.332 1.00 86.31 89 TYR A C 1
ATOM 720 O O . TYR A 1 89 ? -0.958 -10.257 1.481 1.00 86.31 89 TYR A O 1
ATOM 728 N N . ASN A 1 90 ? -2.523 -8.640 1.486 1.00 85.00 90 ASN A N 1
ATOM 729 C CA . ASN A 1 90 ? -3.616 -9.541 1.859 1.00 85.00 90 ASN A CA 1
ATOM 730 C C . ASN A 1 90 ? -3.929 -10.567 0.753 1.00 85.00 90 ASN A C 1
ATOM 732 O O . ASN A 1 90 ? -4.360 -11.673 1.063 1.00 85.00 90 ASN A O 1
ATOM 736 N N . GLU A 1 91 ? -3.710 -10.235 -0.523 1.00 84.25 91 GLU A N 1
ATOM 737 C CA . GLU A 1 91 ? -3.848 -11.187 -1.638 1.00 84.25 91 GLU A CA 1
ATOM 738 C C . GLU A 1 91 ? -2.731 -12.242 -1.682 1.00 84.25 91 GLU A C 1
ATOM 740 O O . GLU A 1 91 ? -2.950 -13.317 -2.221 1.00 84.25 91 GLU A O 1
ATOM 745 N N . ILE A 1 92 ? -1.539 -11.963 -1.140 1.00 76.25 92 ILE A N 1
ATOM 746 C CA . ILE A 1 92 ? -0.442 -12.950 -1.080 1.00 76.25 92 ILE A CA 1
ATOM 747 C C . ILE A 1 92 ? -0.632 -13.942 0.071 1.00 76.25 92 ILE A C 1
ATOM 749 O O . ILE A 1 92 ? -0.177 -15.081 -0.019 1.00 76.25 92 ILE A O 1
ATOM 753 N N . GLU A 1 93 ? -1.232 -13.497 1.176 1.00 54.38 93 GLU A N 1
ATOM 754 C CA . GLU A 1 93 ? -1.436 -14.326 2.370 1.00 54.38 93 GLU A CA 1
ATOM 755 C C . GLU A 1 93 ? -2.639 -15.282 2.264 1.00 54.38 93 GLU A C 1
ATOM 757 O O . GLU A 1 93 ? -2.758 -16.180 3.099 1.00 54.38 93 GLU A O 1
ATOM 762 N N . ASN A 1 94 ? -3.496 -15.124 1.245 1.00 48.19 94 ASN A N 1
ATOM 763 C CA . ASN A 1 94 ? -4.655 -15.984 0.957 1.00 48.19 94 ASN A CA 1
ATOM 764 C C . ASN A 1 94 ? -4.433 -16.859 -0.283 1.00 48.19 94 ASN A C 1
ATOM 766 O O . ASN A 1 94 ? -4.968 -17.992 -0.290 1.00 48.19 94 ASN A O 1
#

Secondary structure (DSSP, 8-state):
----SHHHHHHHHHHHHHHHHHHHHHHHHHHHHHHHHHHHHHT-EEEHHHHHHHTT--HHHHHHHHHTTSS-EETTTTEEEHHHHHHHHHHHH-

Radius of gyration: 24.83 Å; chains: 1; bounding box: 50×26×72 Å

pLDDT: mean 76.96, std 17.9, range [42.78, 96.69]

Sequence (94 aa):
MEKTDLEALKPFVKPLLKPLFAPIIKESIKEVLLEIEKEKFEKQTFTKTEVAEMMNKSYNYVTSLINKGYLKTTLDGKLITGRAINEYYNEIEN

Foldseek 3Di:
DDPPDPVVCVVVVVVVVVVVVPVVVVVVVVVVVVVVVLVVQQADKDFLVVVCVVVVHDSVVSVVCVVVVQFDAPDVRGIGGSNSVVSSVVVVVD